Protein AF-T1H0L3-F1 (afdb_monomer_lite)

Sequence (183 aa):
MLCFIPLQAFLGKKTSVLRLRTALRTDERVRMMNEIVQGIQVIKMYAWEYPFAKMVEYARRKEINAIRYVSYIRGIVLSFIMFLTRVSIFISLVGFVLLGSNLTAKQAFVVTAYYNILRITMTVQFPQSIAQLAETLVSFKRIQKFMSYDETKIAPRDNEHQATAENDVNESTKASFEYVYQP

pLDDT: mean 82.74, std 14.39, range [45.94, 96.94]

Structure (mmCIF, N/CA/C/O backbone):
data_AF-T1H0L3-F1
#
_entry.id   AF-T1H0L3-F1
#
loop_
_atom_site.group_PDB
_atom_site.id
_atom_site.type_symbol
_atom_site.label_atom_id
_atom_site.label_alt_id
_atom_site.label_comp_id
_atom_site.label_asym_id
_atom_site.label_entity_id
_atom_site.label_seq_id
_atom_site.pdbx_PDB_ins_code
_atom_site.Cartn_x
_atom_site.Cartn_y
_atom_site.Cartn_z
_atom_site.occupancy
_atom_site.B_iso_or_equiv
_atom_site.auth_seq_id
_atom_site.auth_comp_id
_atom_site.auth_asym_id
_atom_site.auth_atom_id
_atom_site.pdbx_PDB_model_num
ATOM 1 N N . MET A 1 1 ? -16.591 -0.500 13.607 1.00 70.12 1 MET A N 1
ATOM 2 C CA . MET A 1 1 ? -15.127 -0.434 13.377 1.00 70.12 1 MET A CA 1
ATOM 3 C C . MET A 1 1 ? -14.518 -1.775 12.984 1.00 70.12 1 MET A C 1
ATOM 5 O O . MET A 1 1 ? -14.043 -1.878 11.862 1.00 70.12 1 MET A O 1
ATOM 9 N N . LEU A 1 2 ? -14.579 -2.808 13.834 1.00 72.62 2 LEU A N 1
ATOM 10 C CA . LEU A 1 2 ? -13.948 -4.119 13.583 1.00 72.62 2 LEU A CA 1
ATOM 11 C C . LEU A 1 2 ? -14.335 -4.779 12.248 1.00 72.62 2 LEU A C 1
ATOM 13 O O . LEU A 1 2 ? -13.465 -5.277 11.543 1.00 72.62 2 LEU A O 1
ATOM 17 N N . CYS A 1 3 ? -15.606 -4.712 11.840 1.00 76.38 3 CYS A N 1
ATOM 18 C CA . CYS A 1 3 ? -16.076 -5.339 10.596 1.00 76.38 3 CYS A CA 1
ATOM 19 C C . CYS A 1 3 ? -15.452 -4.746 9.318 1.00 76.38 3 CYS A C 1
ATOM 21 O O . CYS A 1 3 ? -15.476 -5.385 8.272 1.00 76.38 3 CYS A O 1
ATOM 23 N N . PHE A 1 4 ? -14.872 -3.543 9.391 1.00 75.38 4 PHE A N 1
ATOM 24 C CA . PHE A 1 4 ? -14.205 -2.902 8.256 1.00 75.38 4 PHE A CA 1
ATOM 25 C C . PHE A 1 4 ? -12.720 -3.266 8.149 1.00 75.38 4 PHE A C 1
ATOM 27 O O . PHE A 1 4 ? 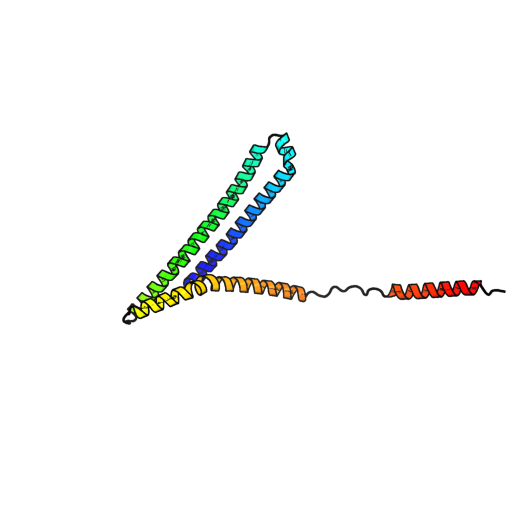-12.131 -3.047 7.093 1.00 75.38 4 PHE A O 1
ATOM 34 N N . ILE A 1 5 ? -12.124 -3.869 9.184 1.00 78.94 5 ILE A N 1
ATOM 35 C CA . ILE A 1 5 ? -10.714 -4.283 9.178 1.00 78.94 5 ILE A CA 1
ATOM 36 C C . ILE A 1 5 ? -10.435 -5.334 8.084 1.00 78.94 5 ILE A C 1
ATOM 38 O O . ILE A 1 5 ? -9.486 -5.136 7.325 1.00 78.94 5 ILE A O 1
ATOM 42 N N . PRO A 1 6 ? -11.250 -6.398 7.896 1.00 81.88 6 PRO A N 1
ATOM 43 C CA . PRO A 1 6 ? -11.041 -7.360 6.809 1.00 81.88 6 PRO A CA 1
ATOM 44 C C . PRO A 1 6 ? -11.155 -6.724 5.419 1.00 81.88 6 PRO A C 1
ATOM 46 O O . PRO A 1 6 ? -10.352 -7.014 4.532 1.00 81.88 6 PRO A O 1
ATOM 49 N N . LEU A 1 7 ? -12.117 -5.812 5.238 1.00 81.38 7 LEU A N 1
ATOM 50 C CA . LEU A 1 7 ? -12.303 -5.075 3.988 1.00 81.38 7 LEU A CA 1
ATOM 51 C C . LEU A 1 7 ? -11.096 -4.174 3.689 1.00 81.38 7 LEU A C 1
ATOM 53 O O . LEU A 1 7 ? -10.585 -4.165 2.569 1.00 81.38 7 LEU A O 1
ATOM 57 N N . GLN A 1 8 ? -10.597 -3.455 4.696 1.00 76.88 8 GLN A N 1
ATOM 58 C CA . GLN A 1 8 ? -9.399 -2.624 4.581 1.00 76.88 8 GLN A CA 1
ATOM 59 C C . GLN A 1 8 ? -8.148 -3.458 4.311 1.00 76.88 8 GLN A C 1
ATOM 61 O O . GLN A 1 8 ? -7.348 -3.084 3.457 1.00 76.88 8 GLN A O 1
ATOM 66 N N . ALA A 1 9 ? -8.003 -4.615 4.959 1.00 78.81 9 ALA A N 1
ATOM 67 C CA . ALA A 1 9 ? -6.911 -5.546 4.697 1.00 78.81 9 ALA A CA 1
ATOM 68 C C . ALA A 1 9 ? -6.961 -6.086 3.258 1.00 78.81 9 ALA A C 1
ATOM 70 O O . ALA A 1 9 ? -5.933 -6.150 2.580 1.00 78.81 9 ALA A O 1
ATOM 71 N N . PHE A 1 10 ? -8.150 -6.420 2.751 1.00 82.50 10 PHE A N 1
ATOM 72 C CA . PHE A 1 10 ? -8.337 -6.856 1.368 1.00 82.50 10 PHE A CA 1
ATOM 73 C C . PHE A 1 10 ? -7.977 -5.755 0.356 1.00 82.50 10 PHE A C 1
ATOM 75 O O . PHE A 1 10 ? -7.189 -5.993 -0.565 1.00 82.50 10 PHE A O 1
ATOM 82 N N . LEU A 1 11 ? -8.487 -4.533 0.548 1.00 81.44 11 LEU A N 1
ATOM 83 C CA . LEU A 1 11 ? -8.151 -3.374 -0.289 1.00 81.44 11 LEU A CA 1
ATOM 84 C C . LEU A 1 11 ? -6.660 -3.012 -0.195 1.00 81.44 11 LEU A C 1
ATOM 86 O O . LEU A 1 11 ? -6.040 -2.661 -1.202 1.00 81.44 11 LEU A O 1
ATOM 90 N N . GLY A 1 12 ? -6.060 -3.160 0.986 1.00 78.94 12 GLY A N 1
ATOM 91 C CA . GLY A 1 12 ? -4.626 -3.002 1.221 1.00 78.94 12 GLY A CA 1
ATOM 92 C C . GLY A 1 12 ? -3.799 -4.019 0.434 1.00 78.94 12 GLY A C 1
ATOM 93 O O . GLY A 1 12 ? -2.871 -3.631 -0.278 1.00 78.94 12 GLY A O 1
ATOM 94 N N . LYS A 1 13 ? -4.183 -5.304 0.451 1.00 81.69 13 LYS A N 1
ATOM 95 C CA . LYS A 1 13 ? -3.546 -6.346 -0.374 1.00 81.69 13 LYS A CA 1
ATOM 96 C C . LYS A 1 13 ? -3.638 -6.024 -1.864 1.00 81.69 13 LYS A C 1
ATOM 98 O O . LYS A 1 13 ? -2.629 -6.087 -2.564 1.00 81.69 13 LYS A O 1
ATOM 103 N N . LYS A 1 14 ? -4.816 -5.625 -2.355 1.00 83.25 14 LYS A N 1
ATOM 104 C CA . LYS A 1 14 ? -4.991 -5.201 -3.757 1.00 83.25 14 LYS A CA 1
ATOM 105 C C . LYS A 1 14 ? -4.098 -4.006 -4.100 1.00 83.25 14 LYS A C 1
ATOM 107 O O . LYS A 1 14 ? -3.445 -4.021 -5.140 1.00 83.25 14 LYS A O 1
ATOM 112 N N . THR A 1 15 ? -4.012 -3.019 -3.209 1.00 83.31 15 THR A N 1
ATOM 113 C CA . THR A 1 15 ? -3.124 -1.857 -3.367 1.00 83.31 15 THR A CA 1
ATOM 114 C C . THR A 1 15 ? -1.659 -2.282 -3.469 1.00 83.31 15 THR A C 1
ATOM 116 O O . THR A 1 15 ? -0.948 -1.783 -4.337 1.00 83.31 15 THR A O 1
ATOM 119 N N . SER A 1 16 ? -1.214 -3.225 -2.633 1.00 83.75 16 SER A N 1
ATOM 120 C CA . SER A 1 16 ? 0.153 -3.764 -2.673 1.00 83.75 16 SER A CA 1
ATOM 121 C C . SER A 1 16 ? 0.464 -4.445 -4.013 1.00 83.75 16 SER A C 1
ATOM 123 O O . SER A 1 16 ? 1.451 -4.110 -4.667 1.00 83.75 16 SER A O 1
ATOM 125 N N . VAL A 1 17 ? -0.438 -5.306 -4.500 1.00 87.25 17 VAL A N 1
ATOM 126 C CA . VAL A 1 17 ? -0.287 -5.973 -5.807 1.00 87.25 17 VAL A CA 1
ATOM 127 C C . VAL A 1 17 ? -0.216 -4.963 -6.954 1.00 87.25 17 VAL A C 1
ATOM 129 O O . VAL A 1 17 ? 0.598 -5.108 -7.867 1.00 87.25 17 VAL A O 1
ATOM 132 N N . LEU A 1 18 ? -1.053 -3.923 -6.927 1.00 85.56 18 LEU A N 1
ATOM 133 C CA . LEU A 1 18 ? -1.014 -2.889 -7.958 1.00 85.56 18 LEU A CA 1
ATOM 134 C C . LEU A 1 18 ? 0.254 -2.029 -7.870 1.00 85.56 18 LEU A C 1
ATOM 136 O O . LEU A 1 18 ? 0.797 -1.684 -8.913 1.00 85.56 18 LEU A O 1
ATOM 140 N N . ARG A 1 19 ? 0.767 -1.730 -6.668 1.00 86.81 19 ARG A N 1
ATOM 141 C CA . ARG A 1 19 ? 2.059 -1.041 -6.505 1.00 86.81 19 ARG A CA 1
ATOM 142 C C . ARG A 1 19 ? 3.206 -1.843 -7.105 1.00 86.81 19 ARG A C 1
ATOM 144 O O . ARG A 1 19 ? 4.023 -1.260 -7.808 1.00 86.81 19 ARG A O 1
ATOM 151 N N . LEU A 1 20 ? 3.228 -3.161 -6.893 1.00 90.19 20 LEU A N 1
ATOM 152 C CA . LEU A 1 20 ? 4.219 -4.037 -7.520 1.00 90.19 20 LEU A CA 1
ATOM 153 C C . LEU A 1 20 ? 4.118 -3.979 -9.049 1.00 90.19 20 LEU A C 1
ATOM 155 O O . LEU A 1 20 ? 5.124 -3.817 -9.729 1.00 90.19 20 LEU A O 1
ATOM 159 N N . ARG A 1 21 ? 2.901 -4.048 -9.602 1.00 89.75 21 ARG A N 1
ATOM 160 C CA . ARG A 1 21 ? 2.691 -3.900 -11.052 1.00 89.75 21 ARG A CA 1
ATOM 161 C C . ARG A 1 21 ? 3.181 -2.552 -11.577 1.00 89.75 21 ARG A C 1
ATOM 163 O O . ARG A 1 21 ? 3.762 -2.518 -12.654 1.00 89.75 21 ARG A O 1
ATOM 170 N N . THR A 1 22 ? 2.947 -1.467 -10.843 1.00 89.81 22 THR A N 1
ATOM 171 C CA . THR A 1 22 ? 3.472 -0.144 -11.197 1.00 89.81 22 THR A CA 1
ATOM 172 C C . THR A 1 22 ? 4.996 -0.145 -11.209 1.00 89.81 22 THR A C 1
ATOM 174 O O . THR A 1 22 ? 5.565 0.271 -12.210 1.00 89.81 22 THR A O 1
ATOM 177 N N . ALA A 1 23 ? 5.642 -0.676 -10.164 1.00 91.69 23 ALA A N 1
ATOM 178 C CA . ALA A 1 23 ? 7.101 -0.766 -10.088 1.00 91.69 23 ALA A CA 1
ATOM 179 C C . ALA A 1 23 ? 7.687 -1.529 -11.287 1.00 91.69 23 ALA A C 1
ATOM 181 O O . ALA A 1 23 ? 8.531 -0.991 -11.992 1.00 91.69 23 ALA A O 1
ATOM 182 N N . LEU A 1 24 ? 7.133 -2.702 -11.619 1.00 93.25 24 LEU A N 1
ATOM 183 C CA . LEU A 1 24 ? 7.575 -3.490 -12.777 1.00 93.25 24 LEU A CA 1
ATOM 184 C C . LEU A 1 24 ? 7.448 -2.730 -14.109 1.00 93.25 24 LEU A C 1
ATOM 186 O O . LEU A 1 24 ? 8.300 -2.866 -14.983 1.00 93.25 24 LEU A O 1
ATOM 190 N N . ARG A 1 25 ? 6.390 -1.925 -14.285 1.00 91.00 25 ARG A N 1
ATOM 191 C CA . ARG A 1 25 ? 6.214 -1.094 -15.492 1.00 91.00 25 ARG A CA 1
ATOM 192 C C . ARG A 1 25 ? 7.190 0.074 -15.539 1.00 91.00 25 ARG A C 1
ATOM 194 O O . ARG A 1 25 ? 7.672 0.412 -16.618 1.00 91.00 25 ARG A O 1
ATOM 201 N N . THR A 1 26 ? 7.474 0.685 -14.394 1.00 92.44 26 THR A N 1
ATOM 202 C CA . THR A 1 26 ? 8.496 1.725 -14.284 1.00 92.44 26 THR A CA 1
ATO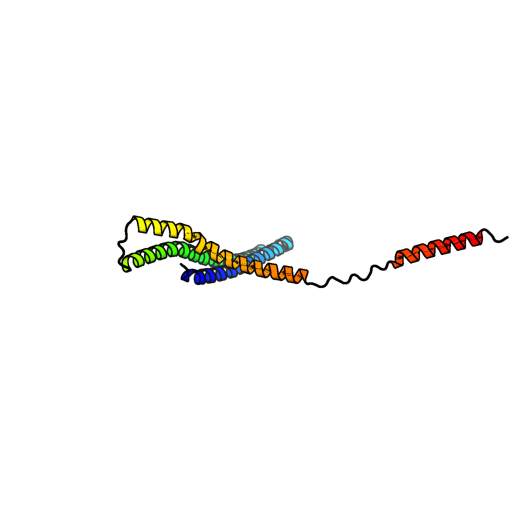M 203 C C . THR A 1 26 ? 9.874 1.153 -14.618 1.00 92.44 26 THR A C 1
ATOM 205 O O . THR A 1 26 ? 10.581 1.756 -15.424 1.00 92.44 26 THR A O 1
ATOM 208 N N . ASP A 1 27 ? 10.217 -0.029 -14.100 1.00 94.81 27 ASP A N 1
ATOM 209 C CA . ASP A 1 27 ? 11.486 -0.711 -14.384 1.00 94.81 27 ASP A CA 1
ATOM 210 C C . ASP A 1 27 ? 11.626 -1.050 -15.875 1.00 94.81 27 ASP A C 1
ATOM 212 O O . ASP A 1 27 ? 12.658 -0.763 -16.479 1.00 94.81 27 ASP A O 1
ATOM 216 N N . GLU A 1 28 ? 10.569 -1.580 -16.504 1.00 93.62 28 GLU A N 1
ATOM 217 C CA . GLU A 1 28 ? 10.523 -1.862 -17.948 1.00 93.62 28 GLU A CA 1
ATOM 218 C C . GLU A 1 28 ? 10.806 -0.599 -18.778 1.00 93.62 28 GLU A C 1
ATOM 220 O O . GLU A 1 28 ? 11.643 -0.615 -19.683 1.00 93.62 28 GLU A O 1
ATOM 225 N N . ARG A 1 29 ? 10.156 0.525 -18.442 1.00 94.19 29 ARG A N 1
ATOM 226 C CA . ARG A 1 29 ? 10.379 1.809 -19.123 1.00 94.19 29 ARG A CA 1
ATOM 227 C C . ARG A 1 29 ? 11.802 2.321 -18.906 1.00 94.19 29 ARG A C 1
ATOM 229 O O . ARG A 1 29 ? 12.417 2.809 -19.849 1.00 94.19 29 ARG A O 1
ATOM 236 N N . VAL A 1 30 ? 12.320 2.262 -17.678 1.00 95.25 30 VAL A N 1
ATOM 237 C CA . VAL A 1 30 ? 13.689 2.708 -17.368 1.00 95.25 30 VAL A CA 1
ATOM 238 C C . VAL A 1 30 ? 14.710 1.869 -18.129 1.00 95.25 30 VAL A C 1
ATOM 240 O O . VAL A 1 30 ? 15.633 2.434 -18.712 1.00 95.25 30 VAL A O 1
ATOM 243 N N . ARG A 1 31 ? 14.514 0.548 -18.201 1.00 95.56 31 ARG A N 1
ATOM 244 C CA . ARG A 1 31 ? 15.379 -0.346 -18.974 1.00 95.56 31 ARG A CA 1
ATOM 245 C C . ARG A 1 31 ? 15.359 -0.005 -20.463 1.00 95.56 31 ARG A C 1
ATOM 247 O O . ARG A 1 31 ? 16.418 0.178 -21.046 1.00 95.56 31 ARG A O 1
ATOM 254 N N . MET A 1 32 ? 14.173 0.169 -21.047 1.00 94.00 32 MET A N 1
ATOM 255 C CA . MET A 1 32 ? 14.023 0.579 -22.448 1.00 94.00 32 MET A CA 1
ATOM 256 C C . MET A 1 32 ? 14.715 1.919 -22.727 1.00 94.00 32 MET A C 1
ATOM 258 O O . MET A 1 32 ? 15.436 2.053 -23.709 1.00 94.00 32 MET A O 1
ATOM 262 N N . MET A 1 33 ? 14.535 2.912 -21.852 1.00 95.25 33 MET A N 1
ATOM 263 C CA . MET A 1 33 ? 15.223 4.201 -21.980 1.00 95.25 33 MET A CA 1
ATOM 264 C C . MET A 1 33 ? 16.746 4.038 -21.932 1.00 95.25 33 MET A C 1
ATOM 266 O O . MET A 1 33 ? 17.445 4.689 -22.701 1.00 95.25 33 MET A O 1
ATOM 270 N N . ASN A 1 34 ? 17.259 3.159 -21.069 1.00 96.94 34 ASN A N 1
ATOM 271 C CA . ASN A 1 34 ? 18.689 2.867 -20.990 1.00 96.94 34 ASN A CA 1
ATOM 272 C C . ASN A 1 34 ? 19.219 2.239 -22.294 1.00 96.94 34 ASN A C 1
ATOM 274 O O . ASN A 1 34 ? 20.233 2.689 -22.819 1.00 96.94 34 ASN A O 1
ATOM 278 N N . GLU A 1 35 ? 18.503 1.263 -22.860 1.00 95.25 35 GLU A N 1
ATOM 279 C CA . GLU A 1 35 ? 18.839 0.641 -24.152 1.00 95.25 35 GLU A CA 1
ATOM 280 C C . GLU A 1 35 ? 18.858 1.679 -25.297 1.00 95.25 35 GLU A C 1
ATOM 282 O O . GLU A 1 35 ? 19.786 1.704 -26.106 1.00 95.25 35 GLU A O 1
ATOM 287 N N . ILE A 1 36 ? 17.886 2.600 -25.325 1.00 95.62 36 ILE A N 1
ATOM 288 C CA . ILE A 1 36 ? 17.818 3.690 -26.317 1.00 95.62 36 ILE A CA 1
ATOM 289 C C . ILE A 1 36 ? 19.015 4.638 -26.199 1.00 95.62 36 ILE A C 1
ATOM 291 O O . ILE A 1 36 ? 19.590 5.033 -27.213 1.00 95.62 36 ILE A O 1
ATOM 295 N N . VAL A 1 37 ? 19.399 5.011 -24.975 1.00 95.75 37 VAL A N 1
ATOM 296 C CA . VAL A 1 37 ? 20.541 5.908 -24.736 1.00 95.75 37 VAL A CA 1
ATOM 297 C C . VAL A 1 37 ? 21.848 5.255 -25.183 1.00 95.75 37 VAL A C 1
ATOM 299 O O . VAL A 1 37 ? 22.665 5.918 -25.819 1.00 95.75 37 VAL A O 1
ATOM 302 N N . GLN A 1 38 ? 22.025 3.957 -24.923 1.00 96.94 38 GLN A N 1
ATOM 303 C CA . GLN A 1 38 ? 23.196 3.206 -25.386 1.00 96.94 38 GLN A CA 1
ATOM 304 C C . GLN A 1 38 ? 23.268 3.129 -26.924 1.00 96.94 38 GLN A C 1
ATOM 306 O O . GLN A 1 38 ? 24.356 3.198 -27.487 1.00 96.94 38 GLN A O 1
ATOM 311 N N . GLY A 1 39 ? 22.123 3.047 -27.614 1.00 95.19 39 GLY A N 1
ATOM 312 C CA . GLY A 1 39 ? 22.027 2.968 -29.080 1.00 95.19 39 GLY A CA 1
ATOM 313 C C . GLY A 1 39 ? 21.856 4.302 -29.825 1.00 95.19 39 GLY A C 1
ATOM 314 O O . GLY A 1 39 ? 21.580 4.295 -31.027 1.00 95.19 39 GLY A O 1
ATOM 315 N N . ILE A 1 40 ? 21.988 5.454 -29.156 1.00 96.69 40 ILE A N 1
ATOM 316 C CA . ILE A 1 40 ? 21.516 6.746 -29.691 1.00 96.69 40 ILE A CA 1
ATOM 317 C C . ILE A 1 40 ? 22.190 7.181 -31.003 1.00 96.69 40 ILE A C 1
ATOM 319 O O . ILE A 1 40 ? 21.557 7.831 -31.836 1.00 96.69 40 ILE A O 1
ATOM 323 N N . GLN A 1 41 ? 23.456 6.810 -31.215 1.00 96.88 41 GLN A N 1
ATOM 324 C CA . GLN A 1 41 ? 24.200 7.153 -32.433 1.00 96.88 41 GLN A CA 1
ATOM 325 C C . GLN A 1 41 ? 23.578 6.507 -33.678 1.00 96.88 41 GLN A C 1
ATOM 327 O O . GLN A 1 41 ? 23.363 7.186 -34.679 1.00 96.88 41 GLN A O 1
ATOM 332 N N . VAL A 1 42 ? 23.216 5.222 -33.591 1.00 96.88 42 VAL A N 1
ATOM 333 C CA . VAL A 1 42 ? 22.573 4.475 -34.684 1.00 96.88 42 VAL A CA 1
ATOM 334 C C . VAL A 1 42 ? 21.180 5.031 -34.963 1.00 96.88 42 VAL A C 1
ATOM 336 O O . VAL A 1 42 ? 20.819 5.246 -36.117 1.00 96.88 42 VAL A O 1
ATOM 339 N N . ILE A 1 43 ? 20.417 5.331 -33.908 1.00 96.31 43 ILE A N 1
ATOM 340 C CA . ILE A 1 43 ? 19.066 5.896 -34.029 1.00 96.31 43 ILE A CA 1
ATOM 341 C C . ILE A 1 43 ? 19.100 7.214 -34.810 1.00 96.31 43 ILE A C 1
ATOM 343 O O . ILE A 1 43 ? 18.304 7.389 -35.729 1.00 96.31 43 ILE A O 1
ATOM 347 N N . LYS A 1 44 ? 20.044 8.111 -34.489 1.00 96.81 44 LYS A N 1
ATOM 348 C CA . LYS A 1 44 ? 20.209 9.381 -35.212 1.00 96.81 44 LYS A CA 1
ATOM 349 C C . LYS A 1 44 ? 20.715 9.194 -36.640 1.00 96.81 44 LYS A C 1
ATOM 351 O O . LYS A 1 44 ? 20.256 9.898 -37.529 1.00 96.81 44 LYS A O 1
ATOM 356 N N . MET A 1 45 ? 21.632 8.253 -36.868 1.00 96.69 45 MET A N 1
ATOM 357 C CA . MET A 1 45 ? 22.164 7.967 -38.206 1.00 96.69 45 MET A CA 1
ATOM 358 C C . MET A 1 45 ? 21.062 7.533 -39.185 1.00 96.69 45 MET A C 1
ATOM 360 O O . MET A 1 45 ? 21.115 7.890 -40.358 1.00 96.69 45 MET A O 1
ATOM 364 N N . TYR A 1 46 ? 20.053 6.805 -38.697 1.00 95.44 46 TYR A N 1
ATOM 365 C CA . TYR A 1 46 ? 18.922 6.324 -39.498 1.00 95.44 46 TYR A CA 1
ATOM 366 C C . TYR A 1 46 ? 17.631 7.153 -39.351 1.00 95.44 46 TYR A C 1
ATOM 368 O O . TYR A 1 46 ? 16.595 6.743 -39.872 1.00 95.44 46 TYR A O 1
ATOM 376 N N . ALA A 1 47 ? 17.664 8.295 -38.650 1.00 95.00 47 ALA A N 1
ATOM 377 C CA . ALA A 1 47 ? 16.487 9.127 -38.355 1.00 95.00 47 ALA A CA 1
ATOM 378 C C . ALA A 1 47 ? 15.309 8.343 -37.723 1.00 95.00 47 ALA A C 1
ATOM 380 O O . ALA A 1 47 ? 14.130 8.565 -38.012 1.00 95.00 47 ALA A O 1
ATOM 381 N N . TRP A 1 48 ? 15.621 7.373 -36.856 1.00 96.75 48 TRP A N 1
ATOM 382 C CA . TRP A 1 48 ? 14.636 6.529 -36.171 1.00 96.75 48 TRP A CA 1
ATOM 383 C C . TRP A 1 48 ? 14.077 7.167 -34.886 1.00 96.75 48 TRP A C 1
ATOM 385 O O . TRP A 1 48 ? 13.420 6.486 -34.097 1.00 96.75 48 TRP A O 1
ATOM 395 N N . GLU A 1 49 ? 14.278 8.464 -34.636 1.00 94.69 49 GLU A N 1
ATOM 396 C CA . GLU A 1 49 ? 13.787 9.110 -33.411 1.00 94.69 49 GLU A CA 1
ATOM 397 C C . GLU A 1 49 ? 12.273 8.958 -33.192 1.00 94.69 49 GLU A C 1
ATOM 399 O O . GLU A 1 49 ? 11.833 8.668 -32.079 1.00 94.69 49 GLU A O 1
ATOM 404 N N . TYR A 1 50 ? 11.466 9.107 -34.244 1.00 95.31 50 TYR A N 1
ATOM 405 C CA . TYR A 1 50 ? 10.009 9.073 -34.141 1.00 95.31 50 TYR A CA 1
ATOM 406 C C . TYR A 1 50 ? 9.446 7.697 -33.727 1.00 95.31 50 TYR A C 1
ATOM 408 O O . TYR A 1 50 ? 8.655 7.640 -32.777 1.00 95.31 50 TYR A O 1
ATOM 416 N N . PRO A 1 51 ? 9.833 6.565 -34.356 1.00 93.88 51 PRO A N 1
ATOM 417 C CA . PRO A 1 51 ? 9.366 5.250 -33.917 1.00 93.88 51 PRO A CA 1
ATOM 418 C C . PRO A 1 51 ? 9.817 4.901 -32.490 1.00 93.88 51 PRO A C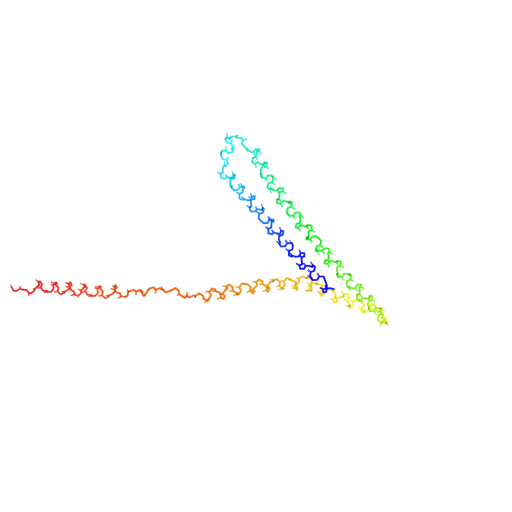 1
ATOM 420 O O . PRO A 1 51 ? 9.015 4.361 -31.722 1.00 93.88 51 PRO A O 1
ATOM 423 N N . PHE A 1 52 ? 11.043 5.261 -32.091 1.00 94.62 52 PHE A N 1
ATOM 424 C CA . PHE A 1 52 ? 11.510 5.051 -30.715 1.00 94.62 52 PHE A CA 1
ATOM 425 C C . PHE A 1 52 ? 10.762 5.928 -29.702 1.00 94.62 52 PHE A C 1
ATOM 427 O O . PHE A 1 52 ? 10.370 5.441 -28.640 1.00 94.62 52 PHE A O 1
ATOM 434 N N . ALA A 1 53 ? 10.465 7.187 -30.040 1.00 94.12 53 ALA A N 1
ATOM 435 C CA . ALA A 1 53 ? 9.643 8.057 -29.201 1.00 94.12 53 ALA A CA 1
ATOM 436 C C . ALA A 1 53 ? 8.239 7.469 -28.976 1.00 94.12 53 ALA A C 1
ATOM 438 O O . ALA A 1 53 ? 7.752 7.434 -27.843 1.00 94.12 53 ALA A O 1
ATOM 439 N N . LYS A 1 54 ? 7.615 6.922 -30.028 1.00 95.88 54 LYS A N 1
ATOM 440 C CA . LYS A 1 54 ? 6.306 6.256 -29.933 1.00 95.88 54 LYS A CA 1
ATOM 441 C C . LYS A 1 54 ? 6.352 5.003 -29.051 1.00 95.88 54 LYS A C 1
ATOM 443 O O . LYS A 1 54 ? 5.408 4.741 -28.303 1.00 95.88 54 LYS A O 1
ATOM 448 N N . MET A 1 55 ? 7.449 4.245 -29.098 1.00 94.62 55 MET A N 1
ATOM 449 C CA . MET A 1 55 ? 7.664 3.080 -28.234 1.00 94.62 55 MET A CA 1
ATOM 450 C C . MET A 1 55 ? 7.727 3.476 -26.749 1.00 94.62 55 MET A C 1
ATOM 452 O O . MET A 1 55 ? 7.036 2.880 -25.917 1.00 94.62 55 MET A O 1
ATOM 456 N N . VAL A 1 56 ? 8.478 4.534 -26.425 1.00 95.50 56 VAL A N 1
ATOM 457 C CA . VAL A 1 56 ? 8.570 5.080 -25.061 1.00 95.50 56 VAL A CA 1
ATOM 458 C C . VAL A 1 56 ? 7.225 5.638 -24.595 1.00 95.50 56 VAL A C 1
ATOM 460 O O . VAL A 1 56 ? 6.821 5.396 -23.455 1.00 95.50 56 VAL A O 1
ATOM 463 N N . GLU A 1 57 ? 6.491 6.346 -25.459 1.00 95.94 57 GLU A N 1
ATOM 464 C CA . GLU A 1 57 ? 5.162 6.865 -25.120 1.00 95.94 57 GLU A CA 1
ATOM 465 C C . GLU A 1 57 ? 4.188 5.727 -24.780 1.00 95.94 57 GLU A C 1
ATOM 467 O O . GLU A 1 57 ? 3.448 5.803 -23.795 1.00 95.94 57 GLU A O 1
ATOM 472 N N . TYR A 1 58 ? 4.219 4.635 -25.544 1.00 95.56 58 TYR A N 1
ATOM 473 C CA . TYR A 1 58 ? 3.405 3.455 -25.275 1.00 95.56 58 TYR A CA 1
ATOM 474 C C . TYR A 1 58 ? 3.744 2.811 -23.919 1.00 95.56 58 TYR A C 1
ATOM 476 O O . TYR A 1 58 ? 2.833 2.504 -23.139 1.00 95.56 58 TYR A O 1
ATOM 484 N N . ALA A 1 59 ? 5.033 2.664 -23.593 1.00 93.00 59 ALA A N 1
ATOM 485 C CA . ALA A 1 59 ? 5.476 2.176 -22.285 1.00 93.00 59 ALA A CA 1
ATOM 486 C C . ALA A 1 59 ? 5.015 3.107 -21.147 1.00 93.00 59 ALA A C 1
ATOM 488 O O . ALA A 1 59 ? 4.413 2.656 -20.167 1.00 93.00 59 ALA A O 1
ATOM 489 N N . ARG A 1 60 ? 5.186 4.424 -21.316 1.00 95.12 60 ARG A N 1
ATOM 490 C CA . ARG A 1 60 ? 4.735 5.445 -20.359 1.00 95.12 60 ARG A CA 1
ATOM 491 C C . ARG A 1 60 ? 3.218 5.420 -20.163 1.00 95.12 60 ARG A C 1
ATOM 493 O O . ARG A 1 60 ? 2.739 5.557 -19.040 1.00 95.12 60 ARG A O 1
ATOM 500 N N . ARG A 1 61 ? 2.434 5.201 -21.221 1.00 95.94 61 ARG A N 1
ATOM 501 C CA . ARG A 1 61 ? 0.969 5.091 -21.133 1.00 95.94 61 ARG A CA 1
ATOM 502 C C . ARG A 1 61 ? 0.541 3.890 -20.288 1.00 95.94 61 ARG A C 1
ATOM 504 O O . ARG A 1 61 ? -0.382 4.016 -19.483 1.00 95.94 61 ARG A O 1
ATOM 511 N N . LYS A 1 62 ? 1.223 2.745 -20.414 1.00 92.94 62 LYS A N 1
ATOM 512 C CA . LYS A 1 62 ? 0.983 1.569 -19.556 1.00 92.94 62 LYS A CA 1
ATOM 513 C C . LYS A 1 62 ? 1.304 1.848 -18.089 1.00 92.94 62 LYS A C 1
ATOM 515 O O . LYS A 1 62 ? 0.508 1.488 -17.223 1.00 92.94 62 LYS A O 1
ATOM 520 N N . GLU A 1 63 ? 2.430 2.504 -17.819 1.00 92.25 63 GLU A N 1
ATOM 521 C CA . GLU A 1 63 ? 2.830 2.924 -16.471 1.00 92.25 63 GLU A CA 1
ATOM 522 C C . GLU A 1 63 ? 1.790 3.872 -15.852 1.00 92.25 63 GLU A C 1
ATOM 524 O O . GLU A 1 63 ? 1.271 3.604 -14.768 1.00 92.25 63 GLU A O 1
ATOM 529 N N . ILE A 1 64 ? 1.402 4.930 -16.572 1.00 94.88 64 ILE A N 1
ATOM 530 C CA . ILE A 1 64 ? 0.404 5.908 -16.111 1.00 94.88 64 ILE A CA 1
ATOM 531 C C . ILE A 1 64 ? -0.941 5.236 -15.831 1.00 94.88 64 ILE A C 1
ATOM 533 O O . ILE A 1 64 ? -1.583 5.552 -14.829 1.00 94.88 64 ILE A O 1
ATOM 537 N N . ASN A 1 65 ? -1.373 4.295 -16.672 1.00 93.81 65 ASN A N 1
ATOM 538 C CA . ASN A 1 65 ? -2.608 3.554 -16.430 1.00 93.81 65 ASN A CA 1
ATOM 539 C C . ASN A 1 65 ? -2.531 2.755 -15.120 1.00 93.81 65 ASN A C 1
ATOM 541 O O . ASN A 1 65 ? -3.463 2.819 -14.319 1.00 93.81 65 ASN A O 1
ATOM 545 N N . ALA A 1 66 ? -1.419 2.061 -14.857 1.00 90.19 66 ALA A N 1
ATOM 546 C CA . ALA A 1 66 ? -1.216 1.341 -13.598 1.00 90.19 66 ALA A CA 1
ATOM 547 C C . ALA A 1 66 ? -1.225 2.290 -12.384 1.00 90.19 66 ALA A C 1
ATOM 549 O O . ALA A 1 66 ? -1.934 2.035 -11.407 1.00 90.19 66 ALA A O 1
ATOM 550 N N . ILE A 1 67 ? -0.523 3.425 -12.476 1.00 92.56 67 ILE A N 1
ATOM 551 C CA . ILE A 1 67 ? -0.521 4.476 -11.445 1.00 92.56 67 ILE A CA 1
ATOM 552 C C . ILE A 1 67 ? -1.940 4.995 -11.197 1.00 92.56 67 ILE A C 1
ATOM 554 O O . ILE A 1 67 ? -2.351 5.140 -10.048 1.00 92.56 67 ILE A O 1
ATOM 558 N N . ARG A 1 68 ? -2.721 5.234 -12.254 1.00 94.38 68 ARG A N 1
ATOM 559 C CA . ARG A 1 68 ? -4.099 5.722 -12.144 1.00 94.38 68 ARG A CA 1
ATOM 560 C C . ARG A 1 68 ? -4.979 4.752 -11.355 1.00 94.38 68 ARG A C 1
ATOM 562 O O . ARG A 1 68 ? -5.690 5.188 -10.453 1.00 94.38 68 ARG A O 1
ATOM 569 N N . TYR A 1 69 ? -4.896 3.450 -11.633 1.00 90.06 69 TYR A N 1
ATOM 570 C CA . TYR A 1 69 ? -5.630 2.443 -10.859 1.00 90.06 69 TYR A CA 1
ATOM 571 C C . TYR A 1 69 ? -5.212 2.421 -9.381 1.00 90.06 69 TYR A C 1
ATOM 573 O O . TYR A 1 69 ? -6.079 2.364 -8.508 1.00 90.06 69 TYR A O 1
ATOM 581 N N . VAL A 1 70 ? -3.909 2.526 -9.081 1.00 88.94 70 VAL A N 1
ATOM 582 C CA . VAL A 1 70 ? -3.419 2.652 -7.693 1.00 88.94 70 VAL A CA 1
ATOM 583 C C . VAL A 1 70 ? -4.019 3.885 -7.015 1.00 88.94 70 VAL A C 1
ATOM 585 O O . VAL A 1 70 ? -4.495 3.793 -5.882 1.00 88.94 70 VAL A O 1
ATOM 588 N N . SER A 1 71 ? -4.021 5.029 -7.699 1.00 90.38 71 SER A N 1
ATOM 589 C CA . SER A 1 71 ? -4.554 6.288 -7.175 1.00 90.38 71 SER A CA 1
ATOM 590 C C . SER A 1 71 ? -6.055 6.215 -6.897 1.00 90.38 71 SER A C 1
ATOM 592 O O . SER A 1 71 ? -6.487 6.687 -5.847 1.00 90.38 71 SER A O 1
ATOM 594 N N . TYR A 1 72 ? -6.842 5.569 -7.764 1.00 92.88 72 TYR A N 1
ATOM 595 C CA . TYR A 1 72 ? -8.272 5.359 -7.515 1.00 92.88 72 TYR A CA 1
ATOM 596 C C . TYR A 1 72 ? -8.522 4.511 -6.269 1.00 92.88 72 TYR A C 1
ATOM 598 O O . TYR A 1 72 ? -9.283 4.926 -5.397 1.00 92.88 72 TYR A O 1
ATOM 606 N N . ILE A 1 73 ? -7.845 3.363 -6.136 1.00 86.69 73 ILE A N 1
ATOM 607 C CA . ILE A 1 73 ? -7.991 2.522 -4.938 1.00 86.69 73 ILE A CA 1
ATOM 608 C C . ILE A 1 73 ? -7.574 3.301 -3.688 1.00 86.69 73 ILE A C 1
ATOM 610 O O . ILE A 1 73 ? -8.274 3.265 -2.678 1.00 86.69 73 ILE A O 1
ATOM 614 N N . ARG A 1 74 ? -6.473 4.058 -3.756 1.00 86.62 74 ARG A N 1
ATOM 615 C CA . ARG A 1 74 ? -6.012 4.893 -2.641 1.00 86.62 74 ARG A CA 1
ATOM 616 C C . ARG A 1 74 ? -7.052 5.945 -2.243 1.00 86.62 74 ARG A C 1
ATOM 618 O O . ARG A 1 74 ? -7.288 6.125 -1.050 1.00 86.62 74 ARG A O 1
ATOM 625 N N . GLY A 1 75 ? -7.680 6.606 -3.215 1.00 90.19 75 GLY A N 1
ATOM 626 C CA . GLY A 1 75 ? -8.752 7.575 -2.975 1.00 90.19 75 GLY A CA 1
ATOM 627 C C . GLY A 1 75 ? -9.977 6.941 -2.315 1.00 90.19 75 GLY A C 1
ATOM 628 O O . GLY A 1 75 ? -10.500 7.480 -1.339 1.00 90.19 75 GLY A O 1
ATOM 629 N N . ILE A 1 76 ? -10.384 5.755 -2.778 1.00 87.69 76 ILE A N 1
ATOM 630 C CA . ILE A 1 76 ? -11.485 4.982 -2.185 1.00 87.69 76 ILE A CA 1
ATOM 631 C C . ILE A 1 76 ? -11.162 4.622 -0.731 1.00 87.69 76 ILE A C 1
ATOM 633 O O . ILE A 1 76 ? -11.968 4.888 0.159 1.00 87.69 76 ILE A O 1
ATOM 637 N N . VAL A 1 77 ? -9.969 4.082 -0.464 1.00 82.94 77 VAL A N 1
ATOM 638 C CA . VAL A 1 77 ? -9.530 3.724 0.895 1.00 82.94 77 VAL A CA 1
ATOM 639 C C . VAL A 1 77 ? -9.554 4.944 1.816 1.00 82.94 77 VAL A C 1
ATOM 641 O O . VAL A 1 77 ? -10.129 4.871 2.899 1.00 82.94 77 VAL A O 1
ATOM 644 N N . LEU A 1 78 ? -8.993 6.078 1.386 1.00 84.44 78 LEU A N 1
ATOM 645 C CA . LEU A 1 78 ? -8.979 7.302 2.192 1.00 84.44 78 LEU A CA 1
ATOM 646 C C . LEU A 1 78 ? -10.395 7.823 2.479 1.00 84.44 78 LEU A C 1
ATOM 648 O O . LEU A 1 78 ? -10.684 8.249 3.599 1.00 84.44 78 LEU A O 1
ATOM 652 N N . SER A 1 79 ? -11.289 7.736 1.493 1.00 88.44 79 SER A N 1
ATOM 653 C CA . SER A 1 79 ? -12.697 8.109 1.652 1.00 88.44 79 SER A CA 1
ATOM 654 C C . SER A 1 79 ? -13.377 7.230 2.701 1.00 88.44 79 SER A C 1
ATOM 656 O O . SER A 1 79 ? -13.985 7.746 3.639 1.00 88.44 79 SER A O 1
ATOM 658 N N . PHE A 1 80 ? -13.202 5.907 2.620 1.00 82.38 80 PHE A N 1
ATOM 659 C CA . PHE A 1 80 ? -13.735 4.978 3.617 1.00 82.38 80 PHE A CA 1
ATOM 660 C C . PHE A 1 80 ? -13.239 5.290 5.029 1.00 82.38 80 PHE A C 1
ATOM 662 O O . PHE A 1 80 ? -14.039 5.247 5.957 1.00 82.38 80 PHE A O 1
ATOM 669 N N . ILE A 1 81 ? -11.965 5.653 5.206 1.00 78.94 81 ILE A N 1
ATOM 670 C CA . ILE A 1 81 ? -11.421 6.033 6.521 1.00 78.94 81 ILE A CA 1
ATOM 671 C C . ILE A 1 81 ? -12.183 7.231 7.108 1.00 78.94 81 ILE A C 1
ATOM 673 O O . ILE A 1 81 ? -12.540 7.214 8.286 1.00 78.94 81 ILE A O 1
ATOM 677 N N . MET A 1 82 ? -12.472 8.252 6.296 1.00 81.94 82 MET A N 1
ATOM 678 C CA . MET A 1 82 ? -13.192 9.447 6.750 1.00 81.94 82 MET A CA 1
ATOM 679 C C . MET A 1 82 ? -14.664 9.169 7.079 1.00 81.94 82 MET A C 1
ATOM 681 O O . MET A 1 82 ? -15.164 9.636 8.105 1.00 81.94 82 MET A O 1
ATOM 685 N N . PHE A 1 83 ? -15.360 8.403 6.237 1.00 85.50 83 PHE A N 1
ATOM 686 C CA . PHE A 1 83 ? -16.777 8.089 6.446 1.00 85.50 83 PHE A CA 1
ATOM 687 C C . PHE A 1 83 ? -16.997 7.092 7.586 1.00 85.50 83 PHE A C 1
ATOM 689 O O . PHE A 1 83 ? -17.917 7.266 8.385 1.00 85.50 83 PHE A O 1
ATOM 696 N N . LEU A 1 84 ? -16.130 6.088 7.719 1.00 83.44 84 LEU A N 1
ATOM 697 C CA . LEU A 1 84 ? -16.268 5.022 8.709 1.00 83.44 84 LEU A CA 1
ATOM 698 C C . LEU A 1 84 ? -16.315 5.554 10.146 1.00 83.44 84 LEU A C 1
ATOM 700 O O . LEU A 1 84 ? -17.122 5.08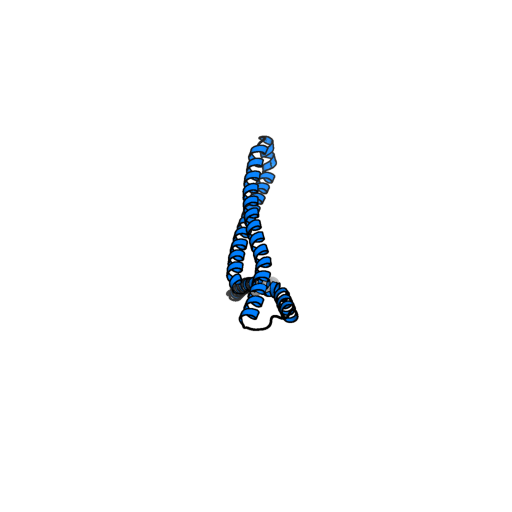1 10.950 1.00 83.44 84 LEU A O 1
ATOM 704 N N . THR A 1 85 ? -15.480 6.548 10.471 1.00 83.62 85 THR A N 1
ATOM 705 C CA . THR A 1 85 ? -15.481 7.193 11.794 1.00 83.62 85 THR A CA 1
ATOM 706 C C . THR A 1 85 ? -16.814 7.849 12.099 1.00 83.62 85 THR A C 1
ATOM 708 O O . THR A 1 85 ? -17.381 7.607 13.161 1.00 83.62 85 THR A O 1
ATOM 711 N N . ARG A 1 86 ? -17.352 8.614 11.148 1.00 87.00 86 ARG A N 1
ATOM 712 C CA . ARG A 1 86 ? -18.625 9.324 11.317 1.00 87.00 86 ARG A CA 1
ATOM 713 C C . ARG A 1 86 ? -19.790 8.350 11.471 1.00 87.00 86 ARG A C 1
ATOM 715 O O . ARG A 1 86 ? -20.592 8.507 12.384 1.00 87.00 86 ARG A O 1
ATOM 722 N N . VAL A 1 87 ? -19.829 7.307 10.641 1.00 89.19 87 VAL A N 1
ATOM 723 C CA . VAL A 1 87 ? -20.857 6.258 10.706 1.00 89.19 87 VAL A CA 1
ATOM 724 C C . VAL A 1 87 ? -20.787 5.491 12.028 1.00 89.19 87 VAL A C 1
ATOM 726 O O . VAL A 1 87 ? -21.819 5.241 12.639 1.00 89.19 87 VAL A O 1
ATOM 729 N N . SER A 1 88 ? -19.590 5.153 12.518 1.00 88.62 88 SER A N 1
ATOM 730 C CA . SER A 1 88 ? -19.466 4.429 13.793 1.00 88.62 88 SER A CA 1
ATOM 731 C C . SER A 1 88 ? -19.885 5.278 14.993 1.00 88.62 88 SER A C 1
ATOM 733 O O . SER A 1 88 ? -20.540 4.755 15.889 1.00 88.62 88 SER A O 1
ATOM 735 N N . ILE A 1 89 ? -19.559 6.576 15.001 1.00 89.81 89 ILE A N 1
ATOM 736 C CA . ILE A 1 89 ? -20.046 7.503 16.033 1.00 89.81 89 ILE A CA 1
ATOM 737 C C . ILE A 1 89 ? -21.574 7.576 15.980 1.00 89.81 89 ILE A C 1
ATOM 739 O O . ILE A 1 89 ? -22.223 7.411 17.007 1.00 89.81 89 ILE A O 1
ATOM 743 N N . PHE A 1 90 ? -22.152 7.750 14.788 1.00 90.62 90 PHE A N 1
ATOM 744 C CA . PHE A 1 90 ? -23.601 7.809 14.609 1.00 90.62 90 PHE A CA 1
ATOM 745 C C . PHE A 1 90 ? -24.301 6.547 15.132 1.00 90.62 90 PHE A C 1
ATOM 747 O O . PHE A 1 90 ? -25.201 6.652 15.959 1.00 90.62 90 PHE A O 1
ATOM 754 N N . ILE A 1 91 ? -23.839 5.358 14.733 1.00 90.00 91 ILE A N 1
ATOM 755 C CA . ILE A 1 91 ? -24.388 4.078 15.208 1.00 90.00 91 ILE A CA 1
ATOM 756 C C . ILE A 1 91 ? -24.253 3.953 16.731 1.00 90.00 91 ILE A C 1
ATOM 758 O O . ILE A 1 91 ? -25.182 3.493 17.389 1.00 90.00 91 ILE A O 1
ATOM 762 N N . SER A 1 92 ? -23.127 4.387 17.304 1.00 89.19 92 SER A N 1
ATOM 763 C CA . SER A 1 92 ? -22.911 4.352 18.754 1.00 89.19 92 SER A CA 1
ATOM 764 C C . SER A 1 92 ? -23.893 5.251 19.506 1.00 89.19 92 SER A C 1
ATOM 766 O O . SER A 1 92 ? -24.392 4.854 20.554 1.00 89.19 92 SER A O 1
ATOM 768 N N . LEU A 1 93 ? -24.174 6.449 18.985 1.00 90.00 93 LEU A N 1
ATOM 769 C CA . LEU A 1 93 ? -25.136 7.375 19.585 1.00 90.00 93 LEU A CA 1
ATOM 770 C C . LEU A 1 93 ? -26.570 6.856 19.439 1.00 90.00 93 LEU A C 1
ATOM 772 O O . LEU A 1 93 ? -27.316 6.864 20.411 1.00 90.00 93 LEU A O 1
ATOM 776 N N . VAL A 1 94 ? -26.939 6.336 18.265 1.00 90.19 94 VAL A N 1
ATOM 777 C CA . VAL A 1 94 ? -28.260 5.727 18.035 1.00 90.19 94 VAL A CA 1
ATOM 778 C C . VAL A 1 94 ? -28.478 4.523 18.952 1.00 90.19 94 VAL A C 1
ATOM 780 O O . VAL A 1 94 ? -29.522 4.427 19.591 1.00 90.19 94 VAL A O 1
ATOM 783 N N . GLY A 1 95 ? -27.485 3.639 19.085 1.00 88.88 95 GLY A N 1
ATOM 784 C CA . GLY A 1 95 ? -27.547 2.505 20.009 1.00 88.88 95 GLY A CA 1
ATOM 785 C C . GLY A 1 95 ? -27.725 2.940 21.466 1.00 88.88 95 GLY A C 1
ATOM 786 O O . GLY A 1 95 ? -28.480 2.315 22.203 1.00 88.88 95 GLY A O 1
ATOM 787 N N . PHE A 1 96 ? -27.096 4.049 21.863 1.00 88.25 96 PHE A N 1
ATOM 788 C CA . PHE A 1 96 ? -27.253 4.622 23.199 1.00 88.25 96 PHE A CA 1
ATOM 789 C C . PHE A 1 96 ? -28.675 5.148 23.456 1.00 88.25 96 PHE A C 1
ATOM 791 O O . PHE A 1 96 ? -29.198 4.978 24.554 1.00 88.25 96 PHE A O 1
ATOM 798 N N . VAL A 1 97 ? -29.332 5.738 22.453 1.00 89.00 97 VAL A N 1
ATOM 799 C CA . VAL A 1 97 ? -30.747 6.148 22.564 1.00 89.00 97 VAL A CA 1
ATOM 800 C C . VAL A 1 97 ? -31.668 4.930 22.632 1.00 89.00 97 VAL A C 1
ATOM 802 O O . VAL A 1 97 ? -32.574 4.890 23.460 1.00 89.00 97 VAL A O 1
ATOM 805 N N . LEU A 1 98 ? -31.428 3.922 21.788 1.00 88.19 98 LEU A N 1
ATOM 806 C CA . LEU A 1 98 ? -32.253 2.709 21.727 1.00 88.19 98 LEU A CA 1
ATOM 807 C C . LEU A 1 98 ? -32.230 1.900 23.029 1.00 88.19 98 LEU A C 1
ATOM 809 O O . LEU A 1 98 ? -33.207 1.227 23.341 1.00 88.19 98 LEU A O 1
ATOM 813 N N . LEU A 1 99 ? -31.149 1.993 23.807 1.00 86.94 99 LEU A N 1
ATOM 814 C CA . LEU A 1 99 ? -31.037 1.359 25.123 1.00 86.94 99 LEU A CA 1
ATOM 815 C C . LEU A 1 99 ? -31.854 2.064 26.225 1.00 86.94 99 LEU A C 1
ATOM 817 O O . LEU A 1 99 ? -31.803 1.648 27.379 1.00 86.94 99 LEU A O 1
ATOM 821 N N . GLY A 1 100 ? -32.591 3.129 25.891 1.00 80.25 100 GLY A N 1
ATOM 822 C CA . GLY A 1 100 ? -33.429 3.880 26.830 1.00 80.25 100 GLY A CA 1
ATOM 823 C C . GLY A 1 100 ? -32.667 4.907 27.674 1.00 80.25 100 GLY A C 1
ATOM 824 O O . GLY A 1 100 ? -33.241 5.505 28.582 1.00 80.25 100 GLY A O 1
ATOM 825 N N . SER A 1 101 ? -31.381 5.136 27.395 1.00 78.50 101 SER A N 1
ATOM 826 C CA . SER A 1 101 ? -30.577 6.143 28.090 1.00 78.50 101 SER A CA 1
ATOM 827 C C . SER A 1 101 ? -30.776 7.551 27.517 1.00 78.50 101 SER A C 1
ATOM 829 O O . SER A 1 101 ? -30.747 7.762 26.305 1.00 78.50 101 SER A O 1
ATOM 831 N N . ASN A 1 102 ? -30.916 8.543 28.403 1.00 81.94 102 ASN A N 1
ATOM 832 C CA . ASN A 1 102 ? -31.029 9.952 28.021 1.00 81.94 102 ASN A CA 1
ATOM 833 C C . ASN A 1 102 ? -29.704 10.463 27.443 1.00 81.94 102 ASN A C 1
ATOM 835 O O . ASN A 1 102 ? -28.730 10.667 28.172 1.00 81.94 102 ASN A O 1
ATOM 839 N N . LEU A 1 103 ? -29.672 10.681 26.129 1.00 81.94 103 LEU A N 1
ATOM 840 C CA . LEU A 1 103 ? -28.477 11.129 25.425 1.00 81.94 103 LEU A CA 1
ATOM 841 C C . LEU A 1 103 ? -28.186 12.596 25.761 1.00 81.94 103 LEU A C 1
ATOM 843 O O . LEU A 1 103 ? -28.793 13.518 25.222 1.00 81.94 103 LEU A O 1
ATOM 847 N N . THR A 1 104 ? -27.241 12.809 26.674 1.00 87.38 104 THR A N 1
ATOM 848 C CA . THR A 1 104 ? -26.818 14.154 27.083 1.00 87.38 104 THR A CA 1
ATOM 849 C C . THR A 1 104 ? -25.668 14.634 26.198 1.00 87.38 104 THR A C 1
ATOM 851 O O . THR A 1 104 ? -24.782 13.849 25.849 1.00 87.38 104 THR A O 1
ATOM 854 N N . ALA A 1 105 ? -25.608 15.936 25.893 1.00 87.62 105 ALA A N 1
ATOM 855 C CA . ALA A 1 105 ? -24.534 16.530 25.085 1.00 87.62 105 ALA A CA 1
ATOM 856 C C . ALA A 1 105 ? -23.128 16.148 25.593 1.00 87.62 105 ALA A C 1
ATOM 858 O O . ALA A 1 105 ? -22.259 15.787 24.802 1.00 87.62 105 ALA A O 1
ATOM 859 N N . LYS A 1 106 ? -22.931 16.114 26.920 1.00 89.25 106 LYS A N 1
ATOM 860 C CA . LYS A 1 106 ? -21.688 15.653 27.562 1.00 89.25 106 LYS A CA 1
ATOM 861 C C . LYS A 1 106 ? -21.252 14.267 27.069 1.00 89.25 106 LYS A C 1
ATOM 863 O O . LYS A 1 106 ? -20.094 14.086 26.710 1.00 89.25 106 LYS A O 1
ATOM 868 N N . GLN A 1 107 ? -22.163 13.295 27.032 1.00 85.94 107 GLN A N 1
ATOM 869 C CA . GLN A 1 107 ? -21.850 11.926 26.609 1.00 85.94 107 GLN A CA 1
ATOM 870 C C . GLN A 1 107 ? -21.532 11.865 25.113 1.00 85.94 107 GLN A C 1
ATOM 872 O O . GLN A 1 107 ? -20.562 11.219 24.723 1.00 85.94 107 GLN A O 1
ATOM 877 N N . ALA A 1 108 ? -22.281 12.594 24.281 1.00 88.69 108 ALA A N 1
ATOM 878 C CA . ALA A 1 108 ? -22.036 12.646 22.841 1.00 88.69 108 ALA A CA 1
ATOM 879 C C . ALA A 1 108 ? -20.653 13.228 22.499 1.00 88.69 108 ALA A C 1
ATOM 881 O O . ALA A 1 108 ? -19.934 12.680 21.656 1.00 88.69 108 ALA A O 1
ATOM 882 N N . PHE A 1 109 ? -20.253 14.299 23.191 1.00 90.44 109 PHE A N 1
ATOM 883 C CA . PHE A 1 109 ? -18.925 14.897 23.044 1.00 90.44 109 PHE A CA 1
ATOM 884 C C . PHE A 1 109 ? -17.814 13.936 23.473 1.00 90.44 109 PHE A C 1
ATOM 886 O O . PHE A 1 109 ? -16.839 13.768 22.740 1.00 90.44 109 PHE A O 1
ATOM 893 N N . VAL A 1 110 ? -17.979 13.258 24.612 1.00 91.19 110 VAL A N 1
ATOM 894 C CA . VAL A 1 110 ? -16.999 12.286 25.118 1.00 91.19 110 VAL A CA 1
ATOM 895 C C . VAL A 1 110 ? -16.829 11.115 24.145 1.00 91.19 110 VAL A C 1
ATOM 897 O O . VAL A 1 110 ? -15.705 10.808 23.752 1.00 91.19 110 VAL A O 1
ATOM 900 N N . VAL A 1 111 ? -17.926 10.503 23.683 1.00 90.00 111 VAL A N 1
ATOM 901 C CA . VAL A 1 111 ? -17.888 9.400 22.704 1.00 90.00 111 VAL A CA 1
ATOM 902 C C . VAL A 1 111 ? -17.179 9.840 21.422 1.00 90.00 111 VAL A C 1
ATOM 904 O O . VAL A 1 111 ? -16.281 9.151 20.938 1.00 90.00 111 VAL A O 1
ATOM 907 N N . THR A 1 112 ? -17.517 11.019 20.901 1.00 89.81 112 THR A N 1
ATOM 908 C CA . THR A 1 112 ? -16.886 11.575 19.695 1.00 89.81 112 THR A CA 1
ATOM 909 C C . THR A 1 112 ? -15.378 11.782 19.878 1.00 89.81 112 THR A C 1
ATOM 911 O O . THR A 1 112 ? -14.597 11.427 18.991 1.00 89.81 112 THR A O 1
ATOM 914 N N . ALA A 1 113 ? -14.950 12.311 21.028 1.00 91.38 113 ALA A N 1
ATOM 915 C CA . ALA A 1 113 ? -13.537 12.516 21.341 1.00 91.38 113 ALA A CA 1
ATOM 916 C C . ALA A 1 113 ? -12.762 11.188 21.383 1.00 91.38 113 ALA A C 1
ATOM 918 O O . ALA A 1 113 ? -11.728 11.060 20.723 1.00 91.38 113 ALA A O 1
ATOM 919 N N . TYR A 1 114 ? -13.295 10.169 22.067 1.00 89.94 114 TYR A N 1
ATOM 920 C CA . TYR A 1 114 ? -12.674 8.842 22.118 1.00 89.94 114 TYR A CA 1
ATOM 921 C C . TYR A 1 114 ? -12.575 8.187 20.737 1.00 89.94 114 TYR A C 1
ATOM 923 O O . TYR A 1 114 ? -11.521 7.655 20.383 1.00 89.94 114 TYR A O 1
ATOM 931 N N . TYR A 1 115 ? -13.629 8.263 19.920 1.00 88.19 115 TYR A N 1
ATOM 932 C CA . TYR A 1 115 ? -13.595 7.724 18.558 1.00 88.19 115 TYR A CA 1
ATOM 933 C C . TYR A 1 115 ? -12.565 8.429 17.669 1.00 88.19 115 TYR A C 1
ATOM 935 O O . TYR A 1 115 ? -11.927 7.770 16.847 1.00 88.19 115 TYR A O 1
ATOM 943 N N . ASN A 1 116 ? -12.364 9.740 17.832 1.00 86.75 116 ASN A N 1
ATOM 944 C CA . ASN A 1 116 ? -11.340 10.476 17.089 1.00 86.75 116 ASN A CA 1
ATOM 945 C C . ASN A 1 116 ? -9.919 10.020 17.444 1.00 86.75 116 ASN A C 1
ATOM 947 O O . ASN A 1 116 ? -9.099 9.865 16.538 1.00 86.75 116 ASN A O 1
ATOM 951 N N . ILE A 1 117 ? -9.646 9.755 18.726 1.00 87.56 117 ILE A N 1
ATOM 952 C CA . ILE A 1 117 ? -8.353 9.220 19.182 1.00 87.56 117 ILE A CA 1
ATOM 953 C C . ILE A 1 117 ? -8.156 7.794 18.646 1.00 87.56 117 ILE A C 1
ATOM 955 O O . ILE A 1 117 ? -7.150 7.495 18.005 1.00 87.56 117 ILE A O 1
ATOM 959 N N . LEU A 1 118 ? -9.156 6.924 18.826 1.00 85.19 118 LEU A N 1
ATOM 960 C CA . LEU A 1 118 ? -9.086 5.516 18.422 1.00 85.19 118 LEU A CA 1
ATOM 961 C C . LEU A 1 118 ? -9.031 5.314 16.905 1.00 85.19 118 LEU A C 1
ATOM 963 O O . LEU A 1 118 ? -8.543 4.279 16.446 1.00 85.19 118 LEU A O 1
ATOM 967 N N . ARG A 1 119 ? -9.515 6.281 16.114 1.00 82.56 119 ARG A N 1
ATOM 968 C CA . ARG A 1 119 ? -9.579 6.185 14.651 1.00 82.56 119 ARG A CA 1
ATOM 969 C C . ARG A 1 119 ? -8.241 5.778 14.052 1.00 82.56 119 ARG A C 1
ATOM 971 O O . ARG A 1 119 ? -8.203 4.837 13.263 1.00 82.56 119 ARG A O 1
ATOM 978 N N . ILE A 1 120 ? -7.169 6.497 14.381 1.00 80.38 120 ILE A N 1
ATOM 979 C CA . ILE A 1 120 ? -5.858 6.291 13.749 1.00 80.38 120 ILE A CA 1
ATOM 980 C C . ILE A 1 120 ? -5.297 4.925 14.150 1.00 80.38 120 ILE A C 1
ATOM 982 O O . ILE A 1 120 ? -4.862 4.158 13.287 1.00 80.38 120 ILE A O 1
ATOM 986 N N . THR A 1 121 ? -5.388 4.593 15.437 1.00 85.75 121 THR A N 1
ATOM 987 C CA . THR A 1 121 ? -4.874 3.335 15.978 1.00 85.75 121 THR A CA 1
ATOM 988 C C . THR A 1 121 ? -5.579 2.122 15.393 1.00 85.75 121 THR A C 1
ATOM 990 O O . THR A 1 121 ? -4.920 1.206 14.909 1.00 85.75 121 THR A O 1
ATOM 993 N N . MET A 1 122 ? -6.910 2.139 15.337 1.00 81.25 122 MET A N 1
ATOM 994 C CA . MET A 1 122 ? -7.684 1.001 14.836 1.00 81.25 122 MET A CA 1
ATOM 995 C C . MET A 1 122 ? -7.688 0.883 13.313 1.00 81.25 122 MET A C 1
ATOM 997 O O . MET A 1 122 ? -7.726 -0.224 12.785 1.00 81.25 122 MET A O 1
ATOM 1001 N N . THR A 1 123 ? -7.665 2.008 12.599 1.00 76.31 123 THR A N 1
ATOM 1002 C CA . THR A 1 123 ? -7.866 2.002 11.142 1.00 76.31 123 THR A CA 1
ATOM 1003 C C . THR A 1 123 ? -6.563 1.857 10.364 1.00 76.31 123 THR A C 1
ATOM 1005 O O . THR A 1 123 ? -6.557 1.304 9.268 1.00 76.31 123 THR A O 1
ATOM 1008 N N . VAL A 1 124 ? -5.456 2.377 10.899 1.00 76.00 124 VAL A N 1
ATOM 1009 C CA . VAL A 1 124 ? -4.181 2.446 10.170 1.00 76.00 124 VAL A CA 1
ATOM 1010 C C . VAL A 1 124 ? -3.115 1.609 10.856 1.00 76.00 124 VAL A C 1
ATOM 1012 O O . VAL A 1 124 ? -2.553 0.711 10.235 1.00 76.00 124 VAL A O 1
ATOM 1015 N N . GLN A 1 125 ? -2.858 1.875 12.137 1.00 82.88 125 GLN A N 1
ATOM 1016 C CA . GLN A 1 125 ? -1.733 1.259 12.842 1.00 82.88 125 GLN A CA 1
ATOM 1017 C C . GLN A 1 125 ? -1.974 -0.230 13.076 1.00 82.88 125 GLN A C 1
ATOM 1019 O O . GLN A 1 125 ? -1.098 -1.028 12.782 1.00 82.88 125 GLN A O 1
ATOM 1024 N N . PHE A 1 126 ? -3.170 -0.634 13.507 1.00 84.25 126 PHE A N 1
ATOM 1025 C CA . PHE A 1 126 ? -3.458 -2.038 13.796 1.00 84.25 126 PHE A CA 1
ATOM 1026 C C . PHE A 1 126 ? -3.300 -2.968 12.570 1.00 84.25 126 PHE A C 1
ATOM 1028 O O . PHE A 1 126 ? -2.535 -3.933 12.662 1.00 84.25 126 PHE A O 1
ATOM 1035 N N . PRO A 1 127 ? -3.904 -2.689 11.391 1.00 77.62 127 PRO A N 1
ATOM 1036 C CA . PRO A 1 127 ? -3.665 -3.501 10.195 1.00 77.62 127 PRO A CA 1
ATOM 1037 C C . PRO A 1 127 ? -2.203 -3.480 9.731 1.00 77.62 127 PRO A C 1
ATOM 1039 O O . PRO A 1 127 ? -1.685 -4.503 9.281 1.00 77.62 127 PRO A O 1
ATOM 1042 N N . GLN A 1 128 ? -1.535 -2.327 9.842 1.00 81.12 128 GLN A N 1
ATOM 1043 C CA . GLN A 1 128 ? -0.132 -2.185 9.464 1.00 81.12 128 GLN A CA 1
ATOM 1044 C C . GLN A 1 128 ? 0.782 -3.018 10.369 1.00 81.12 128 GLN A C 1
ATOM 1046 O O . GLN A 1 128 ? 1.649 -3.722 9.858 1.00 81.12 128 GLN A O 1
ATOM 1051 N N . SER A 1 129 ? 0.554 -3.008 11.681 1.00 87.06 129 SER A N 1
ATOM 1052 C CA . SER A 1 129 ? 1.312 -3.808 12.642 1.00 87.06 129 SER A CA 1
ATOM 1053 C C . SER A 1 129 ? 1.163 -5.303 12.377 1.00 87.06 129 SER A C 1
ATOM 1055 O O . SER A 1 129 ? 2.152 -6.022 12.432 1.00 87.06 129 SER A O 1
ATOM 1057 N N . ILE A 1 130 ? -0.035 -5.787 12.020 1.00 84.69 130 ILE A N 1
ATOM 1058 C CA . ILE A 1 130 ? -0.234 -7.202 11.649 1.00 84.69 130 ILE A CA 1
ATOM 1059 C C . ILE A 1 130 ? 0.619 -7.569 10.428 1.00 84.69 130 ILE A C 1
ATOM 1061 O O . ILE A 1 130 ? 1.272 -8.613 10.420 1.00 84.69 130 ILE A O 1
ATOM 1065 N N . ALA A 1 131 ? 0.633 -6.714 9.402 1.00 81.44 131 ALA A N 1
ATOM 1066 C CA . ALA A 1 131 ? 1.449 -6.938 8.212 1.00 81.44 131 ALA A CA 1
ATOM 1067 C C . ALA A 1 131 ? 2.954 -6.925 8.539 1.00 81.44 131 ALA A C 1
ATOM 1069 O O . ALA A 1 131 ? 3.675 -7.836 8.138 1.00 81.44 131 ALA A O 1
ATOM 1070 N N . GLN A 1 132 ? 3.410 -5.949 9.328 1.00 86.62 132 GLN A N 1
ATOM 1071 C CA . GLN A 1 132 ? 4.807 -5.831 9.752 1.00 86.62 132 GLN A CA 1
ATOM 1072 C C . GLN A 1 132 ? 5.255 -7.007 10.623 1.00 86.62 132 GLN A C 1
ATOM 1074 O O . GLN A 1 132 ? 6.361 -7.511 10.448 1.00 86.62 132 GLN A O 1
ATOM 1079 N N . LEU A 1 133 ? 4.400 -7.494 11.524 1.00 92.44 133 LEU A N 1
ATOM 1080 C CA . LEU A 1 133 ? 4.679 -8.694 12.309 1.00 92.44 133 LEU A CA 1
ATOM 1081 C C . LE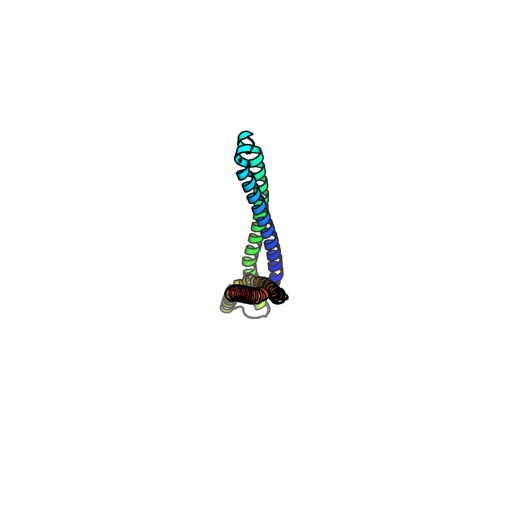U A 1 133 ? 4.816 -9.920 11.406 1.00 92.44 133 LEU A C 1
ATOM 1083 O O . LEU A 1 133 ? 5.752 -10.695 11.577 1.00 92.44 133 LEU A O 1
ATOM 1087 N N . ALA A 1 134 ? 3.943 -10.077 10.407 1.00 88.06 134 ALA A N 1
ATOM 1088 C CA . ALA A 1 134 ? 4.053 -11.173 9.447 1.00 88.06 134 ALA A CA 1
ATOM 1089 C C . ALA A 1 134 ? 5.379 -11.121 8.660 1.00 88.06 134 ALA A C 1
ATOM 1091 O O . ALA A 1 134 ? 6.058 -12.140 8.531 1.00 88.06 134 ALA A O 1
ATOM 1092 N N . GLU A 1 135 ? 5.785 -9.940 8.185 1.00 87.44 135 GLU A N 1
ATOM 1093 C CA . GLU A 1 135 ? 7.075 -9.729 7.510 1.00 87.44 135 GLU A CA 1
ATOM 1094 C C . GLU A 1 135 ? 8.273 -9.989 8.438 1.00 87.44 135 GLU A C 1
ATOM 1096 O O . GLU A 1 135 ? 9.253 -10.628 8.038 1.00 87.44 135 GLU A O 1
ATOM 1101 N N . THR A 1 136 ? 8.172 -9.562 9.697 1.00 94.31 136 THR A N 1
ATOM 1102 C CA . THR A 1 136 ? 9.199 -9.776 10.726 1.00 94.31 136 THR A CA 1
ATOM 1103 C C . THR A 1 136 ? 9.365 -11.264 11.030 1.00 94.31 136 THR A C 1
ATOM 1105 O O . THR A 1 136 ? 10.487 -11.762 11.066 1.00 94.31 136 THR A O 1
ATOM 1108 N N . LEU A 1 137 ? 8.268 -12.018 11.152 1.00 94.44 137 LEU A N 1
ATOM 1109 C CA . LEU A 1 137 ? 8.306 -13.468 11.368 1.00 94.44 137 LEU A CA 1
ATOM 1110 C C . LEU A 1 137 ? 8.955 -14.215 10.198 1.00 94.44 137 LEU A C 1
ATOM 1112 O O . LEU A 1 137 ? 9.733 -15.145 10.411 1.00 94.44 137 LEU A O 1
ATOM 1116 N N . VAL A 1 138 ? 8.661 -13.818 8.957 1.00 92.56 138 VAL A N 1
ATOM 1117 C CA . VAL A 1 138 ? 9.319 -14.398 7.773 1.00 92.56 138 VAL A CA 1
ATOM 1118 C C . VAL A 1 138 ? 10.813 -14.075 7.776 1.00 92.56 138 VAL A C 1
ATOM 1120 O O . VAL A 1 138 ? 11.626 -14.949 7.473 1.00 92.56 138 VAL A O 1
ATOM 1123 N N . SER A 1 139 ? 11.182 -12.852 8.152 1.00 94.94 139 SER A N 1
ATOM 1124 C CA . SER A 1 139 ? 12.581 -12.430 8.273 1.00 94.94 139 SER A CA 1
ATOM 1125 C C . SER A 1 139 ? 13.325 -13.230 9.344 1.00 94.94 139 SER A C 1
ATOM 1127 O O . SER A 1 139 ? 14.391 -13.773 9.059 1.00 94.94 139 SER A O 1
ATOM 1129 N N . PHE A 1 140 ? 12.731 -13.420 10.525 1.00 95.94 140 PHE A N 1
ATOM 1130 C CA . PHE A 1 140 ? 13.313 -14.260 11.574 1.00 95.94 140 PHE A CA 1
ATOM 1131 C C . PHE A 1 140 ? 13.499 -15.709 11.132 1.00 95.94 140 PHE A C 1
ATOM 1133 O O . PHE A 1 140 ? 14.566 -16.270 11.355 1.00 95.94 140 PHE A O 1
ATOM 1140 N N . LYS A 1 141 ? 12.529 -16.302 10.424 1.00 94.12 141 LYS A N 1
ATOM 1141 C CA . LYS A 1 141 ? 12.682 -17.660 9.873 1.00 94.12 141 LYS A CA 1
ATOM 1142 C C . LYS A 1 141 ? 13.856 -17.776 8.900 1.00 94.12 141 LYS A C 1
ATOM 1144 O O . LYS A 1 141 ? 14.526 -18.803 8.879 1.00 94.12 141 LYS A O 1
ATOM 1149 N N . ARG A 1 142 ? 14.119 -16.743 8.090 1.00 93.62 142 ARG A N 1
ATOM 1150 C CA . ARG A 1 142 ? 15.275 -16.725 7.175 1.00 93.62 142 ARG A CA 1
ATOM 1151 C C . ARG A 1 142 ? 16.595 -16.667 7.936 1.00 93.62 142 ARG A C 1
ATOM 1153 O O . ARG A 1 142 ? 17.504 -17.413 7.593 1.00 93.62 142 ARG A O 1
ATOM 1160 N N . ILE A 1 143 ? 16.677 -15.828 8.968 1.00 95.38 143 ILE A N 1
ATOM 1161 C CA . ILE A 1 143 ? 17.864 -15.721 9.828 1.00 95.38 143 ILE A CA 1
ATOM 1162 C C . ILE A 1 143 ? 18.099 -17.037 10.573 1.00 95.38 143 ILE A C 1
ATOM 1164 O O . ILE A 1 143 ? 19.211 -17.550 10.571 1.00 95.38 143 ILE A O 1
ATOM 1168 N N . GLN A 1 144 ? 17.046 -17.629 11.138 1.00 94.50 144 GLN A N 1
ATOM 1169 C CA . GLN A 1 144 ? 17.124 -18.933 11.792 1.00 94.50 144 GLN A CA 1
ATOM 1170 C C . GLN A 1 144 ? 17.634 -20.008 10.828 1.00 94.50 144 GLN A C 1
ATOM 1172 O O . GLN A 1 144 ? 18.545 -20.746 11.181 1.00 94.50 144 GLN A O 1
ATOM 1177 N N . LYS A 1 145 ? 17.103 -20.052 9.597 1.00 93.19 145 LYS A N 1
ATOM 1178 C CA . LYS A 1 145 ? 17.576 -20.977 8.560 1.00 93.19 145 LYS A CA 1
ATOM 1179 C C . LYS A 1 145 ? 19.053 -20.759 8.220 1.00 93.19 145 LYS A C 1
ATOM 1181 O O . LYS A 1 145 ? 19.764 -21.727 7.982 1.00 93.19 145 LYS A O 1
ATOM 1186 N N . PHE A 1 146 ? 19.498 -19.503 8.172 1.00 92.44 146 PHE A N 1
ATOM 1187 C CA . PHE A 1 146 ? 20.894 -19.169 7.907 1.00 92.44 146 PHE A CA 1
ATOM 1188 C C . PHE A 1 146 ? 21.824 -19.661 9.023 1.00 92.44 146 PHE A C 1
ATOM 1190 O O . PHE A 1 146 ? 22.832 -20.292 8.737 1.00 92.44 146 PHE A O 1
ATOM 1197 N N . MET A 1 147 ? 21.455 -19.432 10.285 1.00 91.00 147 MET A N 1
ATOM 1198 C CA . MET A 1 147 ? 22.239 -19.892 11.439 1.00 91.00 147 MET A CA 1
ATOM 1199 C C . MET A 1 147 ? 22.221 -21.415 11.618 1.00 91.00 147 MET A C 1
ATOM 1201 O O . MET A 1 147 ? 23.083 -21.948 12.300 1.00 91.00 147 MET A O 1
ATOM 1205 N N . SER A 1 148 ? 21.245 -22.113 11.031 1.00 91.06 148 SER A N 1
ATOM 1206 C CA . SER A 1 148 ? 21.161 -23.577 11.056 1.00 91.06 148 SER A CA 1
ATOM 1207 C C . SER A 1 148 ? 21.860 -24.266 9.881 1.00 91.06 148 SER A C 1
ATOM 1209 O O . SER A 1 148 ? 21.671 -25.467 9.707 1.00 91.06 148 SER A O 1
ATOM 1211 N N . TYR A 1 149 ? 22.571 -23.537 9.014 1.00 88.81 149 TYR A N 1
ATOM 1212 C CA . TYR A 1 149 ? 23.405 -24.194 8.007 1.00 88.81 149 TYR A CA 1
ATOM 1213 C C . TYR A 1 149 ? 24.612 -24.843 8.681 1.00 88.81 149 TYR A C 1
ATOM 1215 O O . TYR A 1 149 ? 25.224 -24.240 9.560 1.00 88.81 149 TYR A O 1
ATOM 1223 N N . ASP A 1 150 ? 24.952 -26.055 8.242 1.00 83.88 150 ASP A N 1
ATOM 1224 C CA . ASP A 1 150 ? 26.172 -26.726 8.679 1.00 83.88 150 ASP A CA 1
ATOM 1225 C C . ASP A 1 150 ? 27.392 -25.868 8.329 1.00 83.88 150 ASP A C 1
ATOM 1227 O O . ASP A 1 150 ? 27.490 -25.317 7.226 1.00 83.88 150 ASP A O 1
ATOM 1231 N N . GLU A 1 151 ? 28.331 -25.762 9.268 1.00 78.12 151 GLU A N 1
ATOM 1232 C CA . GLU A 1 151 ? 29.598 -25.092 9.009 1.00 78.12 151 GLU A CA 1
ATOM 1233 C C . GLU A 1 151 ? 30.335 -25.830 7.887 1.00 78.12 151 GLU A C 1
ATOM 1235 O O . GLU A 1 151 ? 30.501 -27.055 7.916 1.00 78.12 151 GLU A O 1
ATOM 1240 N N . THR A 1 152 ? 30.762 -25.087 6.864 1.00 71.56 152 THR A N 1
ATOM 1241 C CA . THR A 1 152 ? 31.577 -25.635 5.782 1.00 71.56 152 THR A CA 1
ATOM 1242 C C . THR A 1 152 ? 32.795 -26.306 6.402 1.00 71.56 152 THR A C 1
ATOM 1244 O O . THR A 1 152 ? 33.597 -25.639 7.052 1.00 71.56 152 THR A O 1
ATOM 1247 N N . LYS A 1 153 ? 32.955 -27.618 6.188 1.00 65.69 153 LYS A N 1
ATOM 1248 C CA . LYS A 1 153 ? 34.180 -28.336 6.547 1.00 65.69 153 LYS A CA 1
ATOM 1249 C C . LYS A 1 153 ? 35.318 -27.766 5.708 1.00 65.69 153 LYS A C 1
ATOM 1251 O O . LYS A 1 153 ? 35.541 -28.188 4.576 1.00 65.69 153 LYS A O 1
ATOM 1256 N N . ILE A 1 154 ? 35.999 -26.765 6.250 1.00 64.31 154 ILE A N 1
ATOM 1257 C CA . ILE A 1 154 ? 37.299 -26.335 5.760 1.00 64.31 154 ILE A CA 1
ATOM 1258 C C . ILE A 1 154 ? 38.180 -27.568 5.959 1.00 64.31 154 ILE A C 1
ATOM 1260 O O . ILE A 1 154 ? 38.319 -28.039 7.091 1.00 64.31 154 ILE A O 1
ATOM 1264 N N . ALA A 1 155 ? 38.675 -28.156 4.865 1.00 63.19 155 ALA A N 1
ATOM 1265 C CA . ALA A 1 155 ? 39.678 -29.210 4.958 1.00 63.19 155 ALA A CA 1
ATOM 1266 C C . ALA A 1 155 ? 40.772 -28.714 5.917 1.00 63.19 155 ALA A C 1
ATOM 1268 O O . ALA A 1 155 ? 41.111 -27.525 5.839 1.00 63.19 155 ALA A O 1
ATOM 1269 N N . PRO A 1 156 ? 41.248 -29.548 6.861 1.00 56.88 156 PRO A N 1
ATOM 1270 C CA . PRO A 1 156 ? 42.310 -29.139 7.765 1.00 56.88 156 PRO A CA 1
ATOM 1271 C C . PRO A 1 156 ? 43.404 -28.523 6.904 1.00 56.88 156 PRO A C 1
ATOM 1273 O O . PRO A 1 156 ? 43.850 -29.121 5.933 1.00 56.88 156 PRO A O 1
ATOM 1276 N N . ARG A 1 157 ? 43.727 -27.259 7.180 1.00 58.25 157 ARG A N 1
ATOM 1277 C CA . ARG A 1 157 ? 44.840 -26.591 6.526 1.00 58.25 157 ARG A CA 1
ATOM 1278 C C . ARG A 1 157 ? 46.049 -27.423 6.912 1.00 58.25 157 ARG A C 1
ATOM 1280 O O . ARG A 1 157 ? 46.435 -27.392 8.078 1.00 58.25 157 ARG A O 1
ATOM 1287 N N . ASP A 1 158 ? 46.535 -28.227 5.974 1.00 52.78 158 ASP A N 1
ATOM 1288 C CA . ASP A 1 158 ? 47.639 -29.140 6.198 1.00 52.78 158 ASP A CA 1
ATOM 1289 C C . ASP A 1 158 ? 48.786 -28.333 6.803 1.00 52.78 158 ASP A C 1
ATOM 1291 O O . ASP A 1 158 ? 49.430 -27.511 6.147 1.00 52.78 158 ASP A O 1
ATOM 1295 N N . ASN A 1 159 ? 49.055 -28.574 8.084 1.00 51.31 159 ASN A N 1
ATOM 1296 C CA . ASN A 1 159 ? 50.288 -28.158 8.739 1.00 51.31 159 ASN A CA 1
ATOM 1297 C C . ASN A 1 159 ? 51.473 -29.005 8.221 1.00 51.31 159 ASN A C 1
ATOM 1299 O O . ASN A 1 159 ? 52.446 -29.217 8.933 1.00 51.31 159 ASN A O 1
ATOM 1303 N N . GLU A 1 160 ? 51.417 -29.500 6.982 1.00 49.34 160 GLU A N 1
ATOM 1304 C CA . GLU A 1 160 ? 52.507 -30.226 6.330 1.00 49.34 160 GLU A CA 1
ATOM 1305 C C . GLU A 1 160 ? 53.523 -29.267 5.691 1.00 49.34 160 GLU A C 1
ATOM 1307 O O . GLU A 1 160 ? 54.671 -29.638 5.458 1.00 49.34 160 GLU A O 1
ATOM 1312 N N . HIS A 1 161 ? 53.180 -27.990 5.486 1.00 50.28 161 HIS A N 1
ATOM 1313 C CA . HIS A 1 161 ? 54.135 -27.008 4.950 1.00 50.28 161 HIS A CA 1
ATOM 1314 C C . HIS A 1 161 ? 55.106 -26.426 5.991 1.00 50.28 161 HIS A C 1
ATOM 1316 O O . HIS A 1 161 ? 56.029 -25.714 5.607 1.00 50.28 161 HIS A O 1
ATOM 1322 N N . GLN A 1 162 ? 54.956 -26.738 7.285 1.00 45.94 162 GLN A N 1
ATOM 1323 C CA . GLN A 1 162 ? 55.972 -26.399 8.296 1.00 45.94 162 GLN A CA 1
ATOM 1324 C C . GLN A 1 162 ? 56.923 -27.565 8.601 1.00 45.94 162 GLN A C 1
ATOM 1326 O O . GLN A 1 162 ? 58.115 -27.324 8.759 1.00 45.94 162 GLN A O 1
ATOM 1331 N N . ALA A 1 163 ? 56.455 -28.818 8.569 1.00 46.94 163 ALA A N 1
ATOM 1332 C CA . ALA A 1 163 ? 57.323 -29.980 8.794 1.00 46.94 163 ALA A CA 1
ATOM 1333 C C . ALA A 1 163 ? 58.262 -30.277 7.607 1.00 46.94 163 ALA A C 1
ATOM 1335 O O . ALA A 1 163 ? 59.385 -30.737 7.806 1.00 46.94 163 ALA A O 1
ATOM 1336 N N . THR A 1 164 ? 57.836 -29.979 6.374 1.00 46.75 164 THR A N 1
ATOM 1337 C CA . THR A 1 164 ? 58.673 -30.222 5.183 1.00 46.75 164 THR A CA 1
ATOM 1338 C C . THR A 1 164 ? 59.814 -29.200 5.077 1.00 46.75 164 THR A C 1
ATOM 1340 O O . THR A 1 164 ? 60.936 -29.562 4.744 1.00 46.75 164 THR A O 1
ATOM 1343 N N . ALA A 1 165 ? 59.575 -27.942 5.472 1.00 48.25 165 ALA A N 1
ATOM 1344 C CA . ALA A 1 165 ? 60.604 -26.900 5.459 1.00 48.25 165 ALA A CA 1
ATOM 1345 C C . ALA A 1 165 ? 61.675 -27.087 6.555 1.00 48.25 165 ALA A C 1
ATOM 1347 O O . ALA A 1 165 ? 62.838 -26.771 6.322 1.00 48.25 165 ALA A O 1
ATOM 1348 N N . GLU A 1 166 ? 61.323 -27.621 7.731 1.00 48.22 166 GLU A N 1
ATOM 1349 C CA . GLU A 1 166 ? 62.311 -27.938 8.779 1.00 48.22 166 GLU A CA 1
ATOM 1350 C C . GLU A 1 166 ? 63.176 -29.158 8.428 1.00 48.22 166 GLU A C 1
ATOM 1352 O O . GLU A 1 166 ? 64.370 -29.171 8.739 1.00 48.22 166 GLU A O 1
ATOM 1357 N N . ASN A 1 167 ? 62.613 -30.154 7.736 1.00 51.22 167 ASN A N 1
ATOM 1358 C CA . ASN A 1 167 ? 63.362 -31.336 7.308 1.00 51.22 167 ASN A CA 1
ATOM 1359 C C . ASN A 1 167 ? 64.307 -31.037 6.132 1.00 51.22 167 ASN A C 1
ATOM 1361 O O . ASN A 1 167 ? 65.471 -31.428 6.205 1.00 51.22 167 ASN A O 1
ATOM 1365 N N . ASP A 1 168 ? 63.880 -30.256 5.132 1.00 52.88 168 ASP A N 1
ATOM 1366 C CA . ASP A 1 168 ? 64.744 -29.856 4.006 1.00 52.88 168 ASP A CA 1
ATOM 1367 C C . ASP A 1 168 ? 65.909 -28.946 4.453 1.00 52.88 168 ASP A C 1
ATOM 1369 O O . ASP A 1 168 ? 67.036 -29.044 3.952 1.00 52.88 168 ASP A O 1
ATOM 1373 N N . VAL A 1 169 ? 65.691 -28.079 5.453 1.00 57.53 169 VAL A N 1
ATOM 1374 C CA . VAL A 1 169 ? 66.766 -27.244 6.022 1.00 57.53 169 VAL A CA 1
ATOM 1375 C C . VAL A 1 169 ? 67.758 -28.095 6.824 1.00 57.53 169 VAL A C 1
ATOM 1377 O O . VAL A 1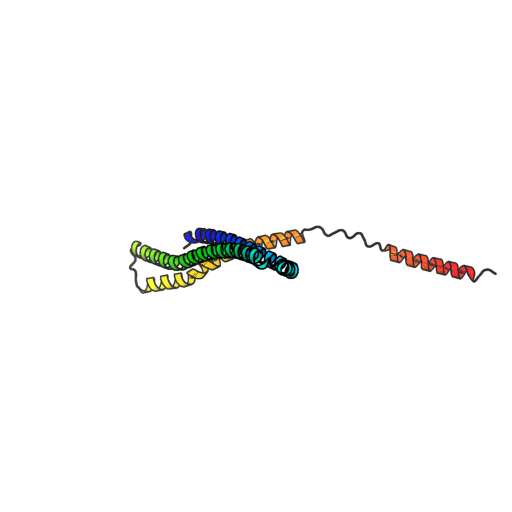 169 ? 68.968 -27.900 6.687 1.00 57.53 169 VAL A O 1
ATOM 1380 N N . ASN A 1 170 ? 67.298 -29.082 7.598 1.00 54.06 170 ASN A N 1
ATOM 1381 C CA . ASN A 1 170 ? 68.192 -29.972 8.349 1.00 54.06 170 ASN A CA 1
ATOM 1382 C C . ASN A 1 170 ? 68.990 -30.927 7.448 1.00 54.06 170 ASN A C 1
ATOM 1384 O O . ASN A 1 170 ? 70.153 -31.213 7.743 1.00 54.06 170 ASN A O 1
ATOM 1388 N N . GLU A 1 171 ? 68.405 -31.396 6.345 1.00 56.94 171 GLU A N 1
ATOM 1389 C CA . GLU A 1 171 ? 69.081 -32.283 5.393 1.00 56.94 171 GLU A CA 1
ATOM 1390 C C . GLU A 1 171 ? 70.111 -31.514 4.545 1.00 56.94 171 GLU A C 1
ATOM 1392 O O . GLU A 1 171 ? 71.241 -31.979 4.380 1.00 56.94 171 GLU A O 1
ATOM 1397 N N . SER A 1 172 ? 69.805 -30.273 4.138 1.00 55.31 172 SER A N 1
ATOM 1398 C CA . SER A 1 172 ? 70.776 -29.398 3.454 1.00 55.31 172 SER A CA 1
ATOM 1399 C C . SER A 1 172 ? 71.925 -28.933 4.367 1.00 55.31 172 SER A C 1
ATOM 1401 O O . SER A 1 172 ? 73.071 -28.814 3.920 1.00 55.31 172 SER A O 1
ATOM 1403 N N . THR A 1 173 ? 71.659 -28.743 5.667 1.00 56.94 173 THR A N 1
ATOM 1404 C CA . THR A 1 173 ? 72.686 -28.390 6.664 1.00 56.94 173 THR A CA 1
ATOM 1405 C C . THR A 1 173 ? 73.595 -29.582 6.983 1.00 56.94 173 THR A C 1
ATOM 1407 O O . THR A 1 173 ? 74.808 -29.402 7.093 1.00 56.94 173 THR A O 1
ATOM 1410 N N . LYS A 1 174 ? 73.058 -30.813 7.051 1.00 54.53 174 LYS A N 1
ATOM 1411 C CA . LYS A 1 174 ? 73.866 -32.042 7.189 1.00 54.53 174 LYS A CA 1
ATOM 1412 C C . LYS A 1 174 ? 74.744 -32.307 5.966 1.00 54.53 174 LYS A C 1
ATOM 1414 O O . LYS A 1 174 ? 75.938 -32.538 6.135 1.00 54.53 174 LYS A O 1
ATOM 1419 N N . ALA A 1 175 ? 74.192 -32.193 4.756 1.00 55.22 175 ALA A N 1
ATOM 1420 C CA . ALA A 1 175 ? 74.943 -32.392 3.514 1.00 55.22 175 ALA A CA 1
ATOM 1421 C C . ALA A 1 175 ? 76.078 -31.362 3.336 1.00 55.22 175 ALA A C 1
ATOM 1423 O O . ALA A 1 175 ? 77.144 -31.690 2.819 1.00 55.22 175 ALA A O 1
ATOM 1424 N N . SER A 1 176 ? 75.885 -30.130 3.822 1.00 52.88 176 SER A N 1
ATOM 1425 C CA . SER A 1 176 ? 76.922 -29.088 3.803 1.00 52.88 176 SER A CA 1
ATOM 1426 C C . SER A 1 176 ? 78.038 -29.329 4.831 1.00 52.88 176 SER A C 1
ATOM 1428 O O . SER A 1 176 ? 79.176 -28.931 4.598 1.00 52.88 176 SER A O 1
ATOM 1430 N N . PHE A 1 177 ? 77.744 -29.992 5.957 1.00 54.06 177 PHE A N 1
ATOM 1431 C CA . PHE A 1 177 ? 78.744 -30.318 6.984 1.00 54.06 177 PHE A CA 1
ATOM 1432 C C . PHE A 1 177 ? 79.588 -31.549 6.613 1.00 54.06 177 PHE A C 1
ATOM 1434 O O . PHE A 1 177 ? 80.768 -31.613 6.952 1.00 54.06 177 PHE A O 1
ATOM 1441 N N . GLU A 1 178 ? 79.010 -32.498 5.872 1.00 55.38 178 GLU A N 1
ATOM 1442 C CA . GLU A 1 178 ? 79.676 -33.738 5.448 1.00 55.38 178 GLU A CA 1
ATOM 1443 C C . GLU A 1 178 ? 80.701 -33.508 4.315 1.00 55.38 178 GLU A C 1
ATOM 1445 O O . GLU A 1 178 ? 81.672 -34.250 4.200 1.00 55.38 178 GLU A O 1
ATOM 1450 N N . TYR A 1 179 ? 80.572 -32.410 3.556 1.00 53.53 179 TYR A N 1
ATOM 1451 C CA . TYR A 1 179 ? 81.549 -31.988 2.538 1.00 53.53 179 TYR A CA 1
ATOM 1452 C C . TYR A 1 179 ? 82.780 -31.243 3.088 1.00 53.53 179 TYR A C 1
ATOM 1454 O O . TYR A 1 179 ? 83.751 -31.058 2.357 1.00 53.53 179 TYR A O 1
ATOM 1462 N N . VAL A 1 180 ? 82.765 -30.797 4.351 1.00 55.19 180 VAL A N 1
ATOM 1463 C CA . VAL A 1 180 ? 83.855 -29.987 4.944 1.00 55.19 180 VAL A CA 1
ATOM 1464 C C . VAL A 1 180 ? 84.840 -30.832 5.770 1.00 55.19 180 VAL A C 1
ATOM 1466 O O . VAL A 1 180 ? 85.943 -30.378 6.057 1.00 55.19 180 VAL A O 1
ATOM 1469 N N . TYR A 1 181 ? 84.499 -32.083 6.097 1.00 49.97 181 TYR A N 1
ATOM 1470 C CA . TYR A 1 181 ? 85.368 -33.011 6.832 1.00 49.97 181 TYR A CA 1
ATOM 1471 C C . TYR A 1 181 ? 85.401 -34.401 6.176 1.00 49.97 181 TYR A C 1
ATOM 1473 O O . TYR A 1 181 ? 84.937 -35.392 6.736 1.00 49.97 181 TYR A O 1
ATOM 1481 N N . GLN A 1 182 ? 86.017 -34.487 5.000 1.00 46.22 182 GLN A N 1
ATOM 1482 C CA . GLN A 1 182 ? 86.697 -35.708 4.562 1.00 46.22 182 GLN A CA 1
ATOM 1483 C C . GLN A 1 182 ? 88.186 -35.372 4.366 1.00 46.22 182 GLN A C 1
ATOM 1485 O O . GLN A 1 182 ? 88.474 -34.299 3.835 1.00 46.22 182 GLN A O 1
ATOM 1490 N N . PRO A 1 183 ? 89.106 -36.205 4.888 1.00 55.97 183 PRO A N 1
ATOM 1491 C CA . PRO A 1 183 ? 90.536 -35.899 4.978 1.00 55.97 183 PRO A CA 1
ATOM 1492 C C . PRO A 1 183 ? 91.235 -35.780 3.620 1.00 55.97 183 PRO A C 1
ATOM 1494 O O . PRO A 1 183 ? 90.821 -36.483 2.670 1.00 55.97 183 PRO A O 1
#

Organism: Megaselia scalaris (NCBI:txid36166)

Foldseek 3Di:
DVVCLVVLLVLVVVLVVLVVVLVVLVVVLVVLVVVCVVCVVVCVVVVVPVVSVVVSVVSVVSNVVSVVVSVVSVVVLVVCLVVVLVVVLVVVQVVCVVVVDDDDPVVSVVSSVVSVVCSCCVSPVVSVVVVVVVVVVVVVVVVVVVVPDDDPPPPPPPPVVVVVVVVVVVVVVVVVVVVVDDD

Radius of gyration: 36.48 Å; chains: 1; bounding box: 124×52×68 Å

InterPro domains:
  IPR011527 ABC transporter type 1, transmembrane domain [PF00664] (1-119)
  IPR011527 ABC transporter type 1, transmembrane domain [PS50929] (1-123)
  IPR036640 ABC transporter type 1, transmembrane domain superfamily [G3DSA:1.20.1560.10] (1-159)
  IPR036640 ABC transporter type 1, transmembrane domain superfamily [SSF90123] (2-150)
  IPR050173 ATP-binding cassette transporter C-like [PTHR24223] (1-160)

Secondary structure (DSSP, 8-state):
-TTHHHHHHHHHHHHHHHHHHHHHHHHHHHHHHHHHHHTHHHHHHTT-HHHHHHHHHHHHHHHHHHHHHHHHHHHHHHHHHHHHHHHHHHHHHHHHHHTT----HHHHHHHHHHHHHHHHIIIIIHHHHHHHHHHHHHHHHHHHHHHTSPPP------THHHHHHHHHHHHHHHHHHHTT---